Protein AF-A0A6J7LW95-F1 (afdb_monomer_lite)

Organism: NCBI:txid449393

Foldseek 3Di:
DWDADPVRAIEAEDCVVVPEAVVKDFDFAWDADDPRHTYTYHTPDIHDDPRRVVVVVVCVVVPPPDPDPPDDDPVNVVVD

Radius of gyration: 17.68 Å; chains: 1; bounding box: 33×51×27 Å

pLDDT: mean 88.76, std 11.28, range [52.28, 97.75]

Secondary structure (DSSP, 8-state):
-EEE-TT--EEEE--TT----TT-EEEEEEEEE-SSEEEEEEEEEEE--HHHHHHHHHHHHH-------SPPPHHHHTT-

Sequence (80 aa):
MNGRSRDFRLTHFDNTANLARPGDLVTVTVTEGFANHIVAGAPTAVKKTRGGDAHTAWVSEQGDKKILLGIPTLAALKSL

Structure (mmCIF, N/CA/C/O backbone):
data_AF-A0A6J7LW95-F1
#
_entry.id   AF-A0A6J7LW95-F1
#
loop_
_atom_site.group_PDB
_atom_site.id
_atom_site.type_symbol
_atom_site.label_atom_id
_atom_site.label_alt_id
_atom_site.label_comp_id
_atom_site.label_asym_id
_atom_site.label_entity_id
_atom_site.label_seq_id
_atom_site.pdbx_PDB_ins_code
_atom_site.Cartn_x
_atom_site.Cartn_y
_atom_site.Cartn_z
_atom_site.occupancy
_atom_site.B_iso_or_equiv
_atom_site.auth_seq_id
_atom_site.auth_comp_id
_atom_site.auth_asym_id
_atom_site.auth_atom_id
_atom_site.pdbx_PDB_model_num
ATOM 1 N N . MET A 1 1 ? 2.977 6.628 -2.705 1.00 81.25 1 MET A N 1
ATOM 2 C CA . MET A 1 1 ? 2.633 6.207 -1.323 1.00 81.25 1 MET A CA 1
ATOM 3 C C . MET A 1 1 ? 3.707 5.245 -0.831 1.00 81.25 1 MET A C 1
ATOM 5 O O . MET A 1 1 ? 4.382 4.654 -1.667 1.00 81.25 1 MET A O 1
ATOM 9 N N . ASN A 1 2 ? 3.893 5.101 0.484 1.00 89.75 2 ASN A N 1
ATOM 10 C CA . ASN A 1 2 ? 4.916 4.212 1.041 1.00 89.75 2 ASN A CA 1
ATOM 11 C C . ASN A 1 2 ? 4.260 3.014 1.741 1.00 89.75 2 ASN A C 1
ATOM 13 O O . ASN A 1 2 ? 3.243 3.172 2.414 1.00 89.75 2 ASN A O 1
ATOM 17 N N . GLY A 1 3 ? 4.847 1.831 1.590 1.00 91.50 3 GLY A N 1
ATOM 18 C CA . GLY A 1 3 ? 4.463 0.592 2.265 1.00 91.50 3 GLY A CA 1
ATOM 19 C C . GLY A 1 3 ? 5.683 -0.144 2.817 1.00 91.50 3 GLY A C 1
ATOM 20 O O . GLY A 1 3 ? 6.817 0.317 2.676 1.00 91.50 3 GLY A O 1
ATOM 21 N N . ARG A 1 4 ? 5.457 -1.296 3.450 1.00 94.44 4 ARG A N 1
ATOM 22 C CA . ARG A 1 4 ? 6.522 -2.228 3.844 1.00 94.44 4 ARG A CA 1
ATOM 23 C C . ARG A 1 4 ? 6.344 -3.546 3.106 1.00 94.44 4 ARG A C 1
ATOM 25 O O . ARG A 1 4 ? 5.238 -4.084 3.069 1.00 94.44 4 ARG A O 1
ATOM 32 N N . SER A 1 5 ? 7.428 -4.049 2.531 1.00 93.31 5 SER A N 1
ATOM 33 C CA . SER A 1 5 ? 7.482 -5.371 1.909 1.00 93.31 5 SER A CA 1
ATOM 34 C C . SER A 1 5 ? 7.537 -6.484 2.967 1.00 93.31 5 SER A C 1
ATOM 36 O O . SER A 1 5 ? 7.668 -6.226 4.167 1.00 93.31 5 SER A O 1
ATOM 38 N N . ARG A 1 6 ? 7.447 -7.750 2.532 1.00 90.81 6 ARG A N 1
ATOM 39 C CA . ARG A 1 6 ? 7.495 -8.927 3.425 1.00 90.81 6 ARG A CA 1
ATOM 40 C C . ARG A 1 6 ? 8.827 -9.055 4.179 1.00 90.81 6 ARG A C 1
ATOM 42 O O . ARG A 1 6 ? 8.843 -9.563 5.291 1.00 90.81 6 ARG A O 1
ATOM 49 N N . ASP A 1 7 ? 9.915 -8.583 3.587 1.00 92.19 7 ASP A N 1
ATOM 50 C CA . ASP A 1 7 ? 11.257 -8.497 4.174 1.00 92.19 7 ASP A CA 1
ATOM 51 C C . ASP A 1 7 ? 11.507 -7.161 4.904 1.00 92.19 7 ASP A C 1
ATOM 53 O O . ASP A 1 7 ? 12.646 -6.824 5.210 1.00 92.19 7 ASP A O 1
ATOM 57 N N . PHE A 1 8 ? 10.446 -6.402 5.204 1.00 91.56 8 PHE A N 1
ATOM 58 C CA . PHE A 1 8 ? 10.470 -5.149 5.969 1.00 91.56 8 PHE A CA 1
ATOM 59 C C . PHE A 1 8 ? 11.231 -3.976 5.330 1.00 91.56 8 PHE A C 1
ATOM 61 O O . PHE A 1 8 ? 11.499 -2.984 6.013 1.00 91.56 8 PHE A O 1
ATOM 68 N N . ARG A 1 9 ? 11.510 -4.016 4.023 1.00 93.31 9 ARG A N 1
ATOM 69 C CA . ARG A 1 9 ? 12.063 -2.863 3.298 1.00 93.31 9 ARG A CA 1
ATOM 70 C C . ARG A 1 9 ? 10.991 -1.811 3.044 1.00 93.31 9 ARG A C 1
ATOM 72 O O . ARG A 1 9 ? 9.818 -2.123 2.807 1.00 93.31 9 ARG A O 1
ATOM 79 N N . LEU A 1 10 ? 11.399 -0.544 3.076 1.00 96.06 10 LEU A N 1
ATOM 80 C CA . LEU A 1 10 ? 10.520 0.555 2.691 1.00 96.06 10 LEU A CA 1
ATOM 81 C C . LEU A 1 10 ? 10.213 0.439 1.195 1.00 96.06 10 LEU A C 1
ATOM 83 O O . LEU A 1 10 ? 11.117 0.262 0.389 1.00 96.06 10 LEU A O 1
ATOM 87 N N . THR A 1 11 ? 8.943 0.505 0.819 1.00 95.75 11 THR A N 1
ATOM 88 C CA . THR A 1 11 ? 8.503 0.354 -0.572 1.00 95.75 11 THR A CA 1
ATOM 89 C C . THR A 1 11 ? 7.792 1.615 -1.024 1.00 95.75 11 THR A C 1
ATOM 91 O O . THR A 1 11 ? 6.748 1.954 -0.469 1.00 95.75 11 THR A O 1
ATOM 94 N N . HIS A 1 12 ? 8.319 2.286 -2.041 1.00 95.75 12 HIS A N 1
ATOM 95 C CA . HIS A 1 12 ? 7.633 3.382 -2.719 1.00 95.75 12 HIS A CA 1
ATOM 96 C C . HIS A 1 12 ? 6.836 2.810 -3.884 1.00 95.75 12 HIS A C 1
ATOM 98 O O . HIS A 1 12 ? 7.407 2.145 -4.740 1.00 95.75 12 HIS A O 1
ATOM 104 N N . PHE A 1 13 ? 5.529 3.052 -3.918 1.00 95.81 13 PHE A N 1
ATOM 105 C CA . PHE A 1 13 ? 4.684 2.615 -5.026 1.00 95.81 13 PHE A CA 1
ATOM 106 C C . PHE A 1 13 ? 3.695 3.700 -5.439 1.00 95.81 13 PHE A C 1
ATOM 108 O O . PHE A 1 13 ? 3.304 4.562 -4.633 1.00 95.81 13 PHE A O 1
ATOM 115 N N . ASP A 1 14 ? 3.292 3.661 -6.704 1.00 95.50 14 ASP A N 1
ATOM 116 C CA . ASP A 1 14 ? 2.320 4.600 -7.247 1.00 95.50 14 A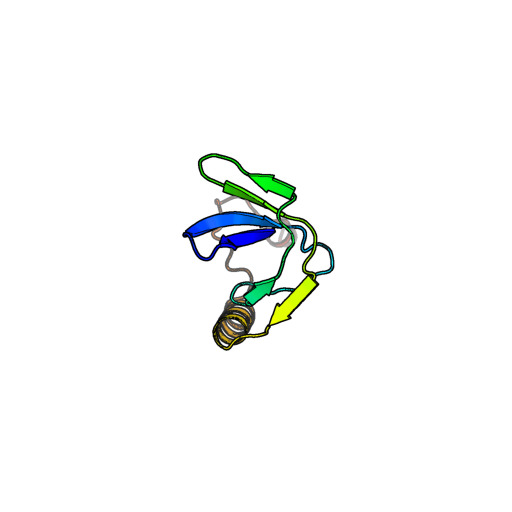SP A CA 1
ATOM 117 C C . ASP A 1 14 ? 0.913 4.246 -6.755 1.00 95.50 14 ASP A C 1
ATOM 119 O O . ASP A 1 14 ? 0.396 3.176 -7.035 1.00 95.50 14 ASP A O 1
ATOM 123 N N . ASN A 1 15 ? 0.276 5.148 -6.016 1.00 95.38 15 ASN A N 1
ATOM 124 C CA . ASN A 1 15 ? -1.121 4.998 -5.606 1.00 95.38 15 ASN A CA 1
ATOM 125 C C . ASN A 1 15 ? -1.948 6.221 -6.018 1.00 95.38 15 ASN A C 1
ATOM 127 O O . ASN A 1 15 ? -2.881 6.604 -5.317 1.00 95.38 15 ASN A O 1
ATOM 131 N N . THR A 1 16 ? -1.595 6.864 -7.130 1.00 94.69 16 THR A N 1
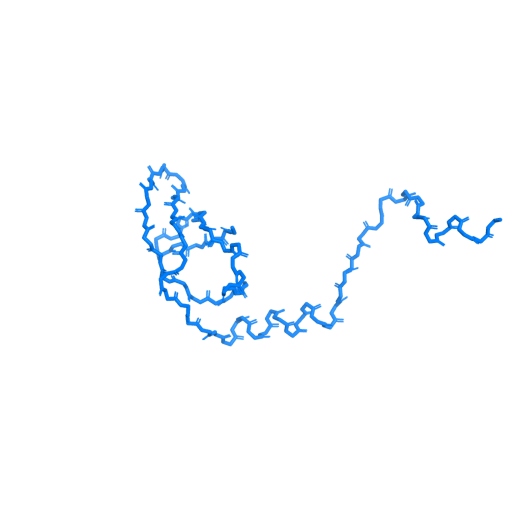ATOM 132 C CA . THR A 1 16 ? -2.272 8.075 -7.621 1.00 94.69 16 THR A CA 1
ATOM 133 C C . THR A 1 16 ? -3.746 7.809 -7.938 1.00 94.69 16 THR A C 1
ATOM 135 O O . THR A 1 16 ? -4.596 8.652 -7.676 1.00 94.69 16 THR A O 1
ATOM 138 N N . ALA A 1 17 ? -4.080 6.594 -8.386 1.00 93.50 17 ALA A N 1
ATOM 139 C CA . ALA A 1 17 ? -5.460 6.142 -8.589 1.00 93.50 17 ALA A CA 1
ATOM 140 C C . ALA A 1 17 ? -6.240 5.866 -7.280 1.00 93.50 17 ALA A C 1
ATOM 142 O O . ALA A 1 17 ? -7.384 5.423 -7.329 1.00 93.50 17 ALA A O 1
ATOM 143 N N . ASN A 1 18 ? -5.629 6.099 -6.111 1.00 92.19 18 ASN A N 1
ATOM 144 C CA . ASN A 1 18 ? -6.226 5.943 -4.783 1.00 92.19 18 ASN A CA 1
ATOM 145 C C . ASN A 1 18 ? -6.879 4.564 -4.538 1.00 92.19 18 ASN A C 1
ATOM 147 O O . ASN A 1 18 ? -7.934 4.446 -3.914 1.00 92.19 18 ASN A O 1
ATOM 151 N N . LEU A 1 19 ? -6.248 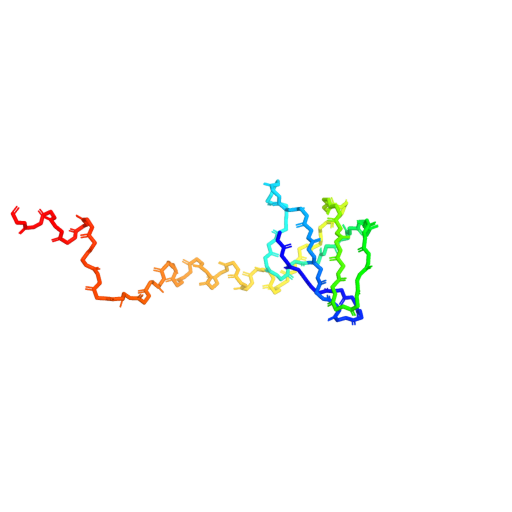3.500 -5.044 1.00 93.38 19 LEU A N 1
ATOM 152 C CA . LEU A 1 19 ? -6.780 2.135 -4.974 1.00 93.38 19 LEU A CA 1
ATOM 153 C C . LEU A 1 19 ? -6.554 1.495 -3.596 1.00 93.38 19 LEU A C 1
ATOM 155 O O . LEU A 1 19 ? -7.393 0.730 -3.106 1.00 93.38 19 LEU A O 1
ATOM 159 N N . ALA A 1 20 ? -5.425 1.801 -2.956 1.00 95.19 20 ALA A N 1
ATOM 160 C CA . ALA A 1 20 ? -5.038 1.271 -1.652 1.00 95.19 20 ALA A CA 1
ATOM 161 C C . ALA A 1 20 ? -5.167 2.322 -0.541 1.00 95.19 20 ALA A C 1
ATOM 163 O O . ALA A 1 20 ? -4.832 3.487 -0.739 1.00 95.19 20 ALA A O 1
ATOM 164 N N . ARG A 1 21 ? -5.609 1.896 0.646 1.00 94.31 21 ARG A N 1
ATOM 165 C CA . ARG A 1 21 ? -5.632 2.709 1.874 1.00 94.31 21 ARG A CA 1
ATOM 166 C C . ARG A 1 21 ? -4.484 2.288 2.797 1.00 94.31 21 ARG A C 1
ATOM 168 O O . ARG A 1 21 ? -4.043 1.137 2.707 1.00 94.31 21 ARG A O 1
ATOM 175 N N . PRO A 1 22 ? -4.022 3.149 3.721 1.00 93.81 22 PRO A N 1
ATOM 176 C CA . PRO A 1 22 ? -3.115 2.714 4.778 1.00 93.81 22 PRO A CA 1
ATOM 177 C C . PRO A 1 22 ? -3.704 1.514 5.529 1.00 93.81 22 PRO A C 1
ATOM 179 O O . PRO A 1 22 ? -4.842 1.571 5.979 1.00 93.81 22 PRO A O 1
ATOM 182 N N . GLY A 1 23 ? -2.946 0.418 5.612 1.00 94.00 23 GLY A N 1
ATOM 183 C CA . GLY A 1 23 ? -3.382 -0.849 6.211 1.00 94.00 23 GLY A CA 1
ATOM 184 C C . GLY A 1 23 ? -3.888 -1.907 5.219 1.00 94.00 23 GLY A C 1
ATOM 185 O O . GLY A 1 23 ? -3.926 -3.085 5.576 1.00 94.00 23 GLY A O 1
ATOM 186 N N . ASP A 1 24 ? -4.226 -1.547 3.977 1.00 96.62 24 ASP A N 1
ATOM 187 C CA . ASP A 1 24 ? -4.545 -2.533 2.934 1.00 96.62 24 ASP A CA 1
ATOM 188 C C . ASP A 1 24 ? -3.274 -3.294 2.488 1.00 96.62 24 ASP A C 1
ATOM 190 O O . ASP A 1 24 ? -2.158 -2.773 2.553 1.00 96.62 24 ASP A O 1
ATOM 194 N N . LEU A 1 25 ? -3.436 -4.533 2.010 1.00 96.12 25 LEU A N 1
ATOM 195 C CA . LEU A 1 25 ? -2.342 -5.309 1.415 1.00 96.12 25 LEU A CA 1
ATOM 196 C C . LEU A 1 25 ? -2.322 -5.100 -0.094 1.00 96.12 25 LEU A C 1
ATOM 198 O O . LEU A 1 25 ? -3.355 -5.192 -0.754 1.00 96.12 25 LEU A O 1
ATOM 202 N N . VAL A 1 26 ? -1.136 -4.863 -0.641 1.00 96.06 26 VAL A N 1
ATOM 203 C CA . VAL A 1 26 ? -0.962 -4.508 -2.047 1.00 96.06 26 VAL A CA 1
ATOM 204 C C . VAL A 1 26 ? 0.031 -5.457 -2.706 1.00 96.06 26 VAL A C 1
ATOM 206 O O . VAL A 1 26 ? 1.086 -5.756 -2.147 1.00 96.06 26 VAL A O 1
ATOM 209 N N . THR A 1 27 ? -0.299 -5.913 -3.911 1.00 96.88 27 THR A N 1
ATOM 210 C CA . THR A 1 27 ? 0.643 -6.572 -4.817 1.00 96.88 27 THR A CA 1
ATOM 211 C C . THR A 1 27 ? 1.091 -5.566 -5.865 1.00 96.88 27 THR A C 1
ATOM 213 O O . THR A 1 27 ? 0.264 -4.917 -6.502 1.00 96.88 27 THR A O 1
ATOM 216 N N . VAL A 1 28 ? 2.404 -5.425 -6.020 1.00 95.88 28 VAL A N 1
ATOM 217 C CA . VAL A 1 28 ? 3.057 -4.501 -6.955 1.00 95.88 28 VAL A CA 1
ATOM 218 C C . VAL A 1 28 ? 4.218 -5.209 -7.638 1.00 95.88 28 VAL A C 1
ATOM 220 O O . VAL A 1 28 ? 4.784 -6.157 -7.091 1.00 95.88 28 VAL A O 1
ATOM 223 N N . THR A 1 29 ? 4.592 -4.713 -8.813 1.00 96.44 29 THR A N 1
ATOM 224 C CA . THR A 1 29 ? 5.825 -5.124 -9.490 1.00 96.44 29 THR A CA 1
ATOM 225 C C . THR A 1 29 ? 6.950 -4.184 -9.079 1.00 96.44 29 THR A C 1
ATOM 227 O O . THR A 1 29 ? 6.817 -2.967 -9.225 1.00 96.44 29 THR A O 1
ATOM 230 N N . VAL A 1 30 ? 8.038 -4.746 -8.551 1.00 95.44 30 VAL A N 1
ATOM 231 C CA . VAL A 1 30 ? 9.244 -3.993 -8.184 1.00 95.44 30 VAL A CA 1
ATOM 232 C C . VAL A 1 30 ? 9.979 -3.592 -9.457 1.00 95.44 30 VAL A C 1
ATOM 234 O O . VAL A 1 30 ? 10.245 -4.442 -10.304 1.00 95.44 30 VAL A O 1
ATOM 237 N N . THR A 1 31 ? 10.296 -2.309 -9.587 1.00 96.75 31 THR A N 1
ATOM 238 C CA . THR A 1 31 ? 11.031 -1.753 -10.729 1.00 96.75 31 THR A CA 1
ATOM 239 C C . THR A 1 31 ? 12.500 -1.544 -10.390 1.00 96.75 31 THR A C 1
ATOM 241 O O . THR A 1 31 ? 13.357 -1.797 -11.228 1.00 96.75 31 THR A O 1
ATOM 244 N N . GLU A 1 32 ? 12.799 -1.131 -9.156 1.00 96.75 32 GLU A N 1
ATOM 245 C CA . GLU A 1 32 ? 14.164 -0.857 -8.699 1.00 96.75 32 GLU A CA 1
ATOM 246 C C . GLU A 1 32 ? 14.356 -1.293 -7.244 1.00 96.75 32 GLU A C 1
ATOM 248 O O . GLU A 1 32 ? 13.438 -1.219 -6.420 1.00 96.75 32 GLU A O 1
ATOM 253 N N . GLY A 1 33 ? 15.570 -1.738 -6.913 1.00 95.69 33 GLY A N 1
ATOM 254 C CA . GLY A 1 33 ? 15.941 -2.156 -5.565 1.00 95.69 33 GLY A CA 1
ATOM 255 C C . GLY A 1 33 ? 17.184 -1.431 -5.061 1.00 95.69 33 GLY A C 1
ATOM 256 O O . GLY A 1 33 ? 18.205 -1.403 -5.741 1.00 95.69 33 GLY A O 1
ATOM 257 N N . PHE A 1 34 ? 17.106 -0.904 -3.841 1.00 95.12 34 PHE A N 1
ATOM 258 C CA . PHE A 1 34 ? 18.198 -0.234 -3.135 1.00 95.12 34 PHE A CA 1
ATOM 259 C C . PHE A 1 34 ? 18.475 -0.927 -1.792 1.00 95.12 34 PHE A C 1
ATOM 261 O O . PHE A 1 34 ? 17.747 -1.827 -1.367 1.00 95.12 34 PHE A O 1
ATOM 268 N N . ALA A 1 35 ? 19.537 -0.506 -1.099 1.00 92.75 35 ALA A N 1
ATOM 269 C CA . ALA A 1 35 ? 19.970 -1.138 0.151 1.00 92.75 35 ALA A CA 1
ATOM 270 C C . ALA A 1 35 ? 18.899 -1.097 1.260 1.00 92.75 35 ALA A C 1
ATOM 272 O O . ALA A 1 35 ? 18.739 -2.059 2.007 1.00 92.75 35 ALA A O 1
ATOM 273 N N . ASN A 1 36 ? 18.159 0.009 1.365 1.00 92.56 36 ASN A N 1
ATOM 274 C CA . ASN A 1 36 ? 17.191 0.267 2.436 1.00 92.56 36 ASN A CA 1
ATOM 275 C C . ASN A 1 36 ? 15.735 0.384 1.956 1.00 92.56 36 ASN A C 1
ATOM 277 O O . ASN A 1 36 ? 14.815 0.382 2.778 1.00 92.56 36 ASN A O 1
ATOM 281 N N . HIS A 1 37 ? 15.510 0.501 0.649 1.00 95.25 37 HIS A N 1
ATOM 282 C CA . HIS A 1 37 ? 14.181 0.670 0.079 1.00 95.25 37 HIS A CA 1
ATOM 283 C C . HIS A 1 37 ? 14.085 0.069 -1.322 1.00 95.25 37 HIS A C 1
ATOM 285 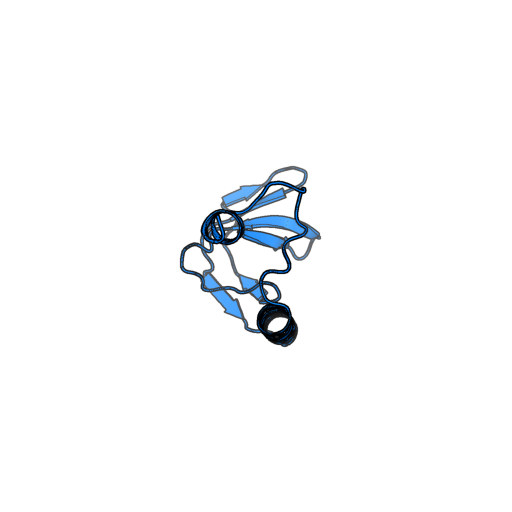O O . HIS A 1 37 ? 15.089 -0.265 -1.946 1.00 95.25 37 HIS A O 1
ATOM 291 N N . ILE A 1 38 ? 12.862 -0.075 -1.811 1.00 96.19 38 ILE A N 1
ATOM 292 C CA . ILE A 1 38 ? 12.555 -0.524 -3.166 1.00 96.19 38 ILE A CA 1
ATOM 293 C C . ILE A 1 38 ? 11.526 0.419 -3.793 1.00 96.19 38 ILE A C 1
ATOM 295 O O . ILE A 1 38 ? 10.711 1.023 -3.085 1.00 96.19 38 ILE A O 1
ATOM 299 N N . VAL A 1 39 ? 11.558 0.535 -5.115 1.00 96.81 39 VAL A N 1
ATOM 300 C CA . VAL A 1 39 ? 10.582 1.287 -5.909 1.00 96.81 39 VAL A CA 1
ATOM 301 C C . VAL A 1 39 ? 9.758 0.293 -6.710 1.00 96.81 39 VAL A C 1
ATOM 303 O O . VAL A 1 39 ? 10.275 -0.692 -7.239 1.00 96.81 39 VAL A O 1
ATOM 306 N N . ALA A 1 40 ? 8.456 0.525 -6.756 1.00 96.19 40 ALA A N 1
ATOM 307 C CA . ALA A 1 40 ? 7.498 -0.327 -7.422 1.00 96.19 40 ALA A CA 1
ATOM 308 C C . ALA A 1 40 ? 6.478 0.508 -8.202 1.00 96.19 40 ALA A C 1
ATOM 310 O O . ALA A 1 40 ? 6.240 1.680 -7.905 1.00 96.19 40 ALA A O 1
ATOM 311 N N . GLY A 1 41 ? 5.866 -0.116 -9.205 1.00 95.69 41 GLY A N 1
ATOM 312 C CA . GLY A 1 41 ? 4.824 0.510 -10.016 1.00 95.69 41 GLY A CA 1
ATOM 313 C C . GLY A 1 41 ? 3.475 0.618 -9.298 1.00 95.69 41 GLY A C 1
ATOM 314 O O . GLY A 1 41 ? 3.369 0.488 -8.077 1.00 95.69 41 GLY A O 1
ATOM 315 N N . ALA A 1 42 ? 2.420 0.828 -10.083 1.00 95.69 42 ALA A N 1
ATOM 316 C CA . ALA A 1 42 ? 1.053 0.834 -9.576 1.00 95.69 42 ALA A CA 1
ATOM 317 C C . ALA A 1 42 ? 0.615 -0.560 -9.054 1.00 95.69 42 ALA A C 1
ATOM 319 O O . ALA A 1 42 ? 1.106 -1.588 -9.534 1.00 95.69 42 ALA A O 1
ATOM 320 N N . PRO A 1 43 ? -0.321 -0.618 -8.084 1.00 96.00 43 PRO A N 1
ATOM 321 C CA . PRO A 1 43 ? -0.942 -1.842 -7.603 1.00 96.00 43 PRO A CA 1
ATOM 322 C C . PRO A 1 43 ? -1.524 -2.685 -8.733 1.00 96.00 43 PRO A C 1
ATOM 324 O O . PRO A 1 43 ? -2.384 -2.218 -9.476 1.00 96.00 43 PRO A O 1
ATOM 327 N N . THR A 1 44 ? -1.125 -3.952 -8.810 1.00 96.44 44 THR A N 1
ATOM 328 C CA . THR A 1 44 ? -1.790 -4.941 -9.672 1.00 96.44 44 THR A CA 1
ATOM 329 C C . THR A 1 44 ? -2.963 -5.603 -8.959 1.00 96.44 44 THR A C 1
ATOM 331 O O . THR A 1 44 ? -3.933 -6.006 -9.594 1.00 96.44 44 THR A O 1
ATOM 334 N N . ALA A 1 45 ? -2.897 -5.690 -7.628 1.00 97.25 45 ALA A N 1
ATOM 335 C CA . ALA A 1 45 ? -3.986 -6.161 -6.789 1.00 97.25 45 ALA A CA 1
ATOM 336 C C . ALA A 1 45 ? -3.980 -5.444 -5.438 1.00 97.25 45 ALA A C 1
ATOM 338 O O . ALA A 1 45 ? -2.924 -5.154 -4.869 1.00 97.25 45 ALA A O 1
ATOM 339 N N . VAL A 1 46 ? -5.175 -5.203 -4.901 1.00 97.00 46 VAL A N 1
ATOM 340 C CA . VAL A 1 46 ? -5.373 -4.626 -3.569 1.00 97.00 46 VAL A CA 1
ATOM 341 C C . VAL A 1 46 ? -6.327 -5.517 -2.788 1.00 97.00 46 VAL A C 1
ATOM 343 O O . VAL A 1 46 ? -7.477 -5.708 -3.177 1.00 97.00 46 VAL A O 1
ATOM 346 N N . LYS A 1 47 ? -5.864 -6.040 -1.655 1.00 97.62 47 LYS A N 1
ATOM 347 C CA . LYS A 1 47 ? -6.685 -6.768 -0.690 1.00 97.62 47 LYS A CA 1
ATOM 348 C C . LYS A 1 47 ? -7.015 -5.844 0.476 1.00 97.62 47 LYS A C 1
ATOM 350 O O . LYS A 1 47 ? -6.135 -5.468 1.253 1.00 97.62 47 LYS A O 1
ATOM 355 N N . LYS A 1 48 ? -8.300 -5.513 0.608 1.00 97.00 48 LYS A N 1
ATOM 356 C CA . LYS A 1 48 ? -8.817 -4.742 1.742 1.00 97.00 48 LYS A CA 1
ATOM 357 C C . LYS A 1 48 ? -8.654 -5.529 3.041 1.00 97.00 48 LYS A C 1
ATOM 359 O O . LYS A 1 48 ? -8.818 -6.753 3.053 1.00 97.00 48 LYS A O 1
ATOM 364 N N . THR A 1 49 ? -8.295 -4.843 4.122 1.00 97.62 49 THR A N 1
ATOM 365 C CA . THR A 1 49 ? -8.088 -5.473 5.433 1.00 97.62 49 THR A CA 1
ATOM 366 C C . THR A 1 49 ? -8.838 -4.747 6.542 1.00 97.62 49 THR A C 1
ATOM 368 O O . THR A 1 49 ? -9.115 -3.553 6.451 1.00 97.62 49 THR A O 1
ATOM 371 N N . ARG A 1 50 ? -9.046 -5.462 7.656 1.00 97.75 50 ARG A N 1
ATOM 372 C CA . ARG A 1 50 ? -9.559 -4.889 8.909 1.00 97.75 50 ARG A CA 1
ATOM 373 C C . ARG A 1 50 ? -8.692 -3.742 9.433 1.00 97.75 50 ARG A C 1
ATOM 375 O O . ARG A 1 50 ? -9.215 -2.830 10.058 1.00 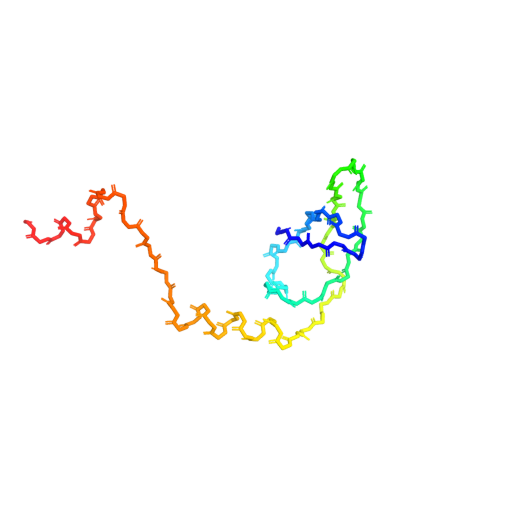97.75 50 ARG A O 1
ATOM 382 N N . GLY A 1 51 ? -7.378 -3.792 9.195 1.00 95.38 51 GLY A N 1
ATOM 383 C CA . GLY A 1 51 ? -6.465 -2.711 9.567 1.00 95.38 51 GLY A CA 1
ATOM 384 C C . GLY A 1 51 ? -6.714 -1.450 8.742 1.00 95.38 51 GLY A C 1
ATOM 385 O O . GLY A 1 51 ? -6.737 -0.356 9.298 1.00 95.38 51 GLY A O 1
ATOM 386 N N . GLY A 1 52 ? -6.980 -1.612 7.442 1.00 95.62 52 GLY A N 1
ATOM 387 C CA . GLY A 1 52 ? -7.402 -0.514 6.574 1.00 95.62 52 GLY A CA 1
ATOM 388 C C . GLY A 1 52 ? -8.727 0.103 7.013 1.00 95.62 52 GLY A C 1
ATOM 389 O O . GLY A 1 52 ? -8.844 1.323 7.080 1.00 95.62 52 GLY A O 1
ATOM 390 N N . ASP A 1 53 ? -9.699 -0.728 7.390 1.00 96.44 53 ASP A N 1
ATOM 391 C CA . ASP A 1 53 ? -10.999 -0.248 7.873 1.00 96.44 53 ASP A CA 1
ATOM 392 C C . ASP A 1 53 ? -10.878 0.489 9.212 1.00 96.44 53 ASP A C 1
ATOM 394 O O . ASP A 1 53 ? -11.434 1.575 9.365 1.00 96.44 53 ASP A O 1
ATOM 398 N N . ALA A 1 54 ? -10.096 -0.049 10.154 1.00 95.75 54 ALA A N 1
ATOM 399 C CA . ALA A 1 54 ? -9.824 0.601 11.434 1.00 95.75 54 ALA A CA 1
ATOM 400 C C . ALA A 1 54 ? -9.124 1.956 11.250 1.00 95.75 54 ALA A C 1
ATOM 402 O O . ALA A 1 54 ? -9.507 2.938 11.883 1.00 95.75 54 ALA A O 1
ATOM 403 N N . HIS A 1 55 ? -8.138 2.036 10.350 1.00 93.19 55 HIS A N 1
ATOM 404 C CA . HIS A 1 55 ? -7.474 3.296 10.028 1.00 93.19 55 HIS A CA 1
ATOM 405 C C . HIS A 1 55 ? -8.445 4.303 9.399 1.00 93.19 55 HIS A C 1
ATOM 407 O O . HIS A 1 55 ? -8.466 5.463 9.797 1.00 93.19 55 HIS A O 1
ATOM 413 N N . THR A 1 56 ? -9.276 3.882 8.440 1.00 93.88 56 THR A N 1
ATOM 414 C CA . THR A 1 56 ? -10.293 4.758 7.838 1.00 93.88 56 THR A CA 1
ATOM 415 C C . THR A 1 56 ? -11.286 5.275 8.877 1.00 93.88 56 THR A C 1
ATOM 417 O O . THR A 1 56 ? -11.567 6.472 8.884 1.00 93.88 56 THR A O 1
ATOM 420 N N . ALA A 1 57 ? -11.781 4.411 9.767 1.00 94.25 57 ALA A N 1
ATOM 421 C CA . ALA A 1 57 ? -12.681 4.811 10.845 1.00 94.25 57 ALA A CA 1
ATOM 422 C C . ALA A 1 57 ? -12.019 5.844 11.770 1.00 94.25 57 ALA A C 1
ATOM 424 O O . ALA A 1 57 ? -12.601 6.892 12.038 1.00 94.25 57 ALA A O 1
ATOM 425 N N . TRP A 1 58 ? -10.769 5.597 12.170 1.00 90.94 58 TRP A N 1
ATOM 426 C CA . TRP A 1 58 ? -10.003 6.512 13.013 1.00 90.94 58 TRP A CA 1
ATOM 427 C C . TRP A 1 58 ? -9.775 7.879 12.352 1.00 90.94 58 TRP A C 1
ATOM 429 O O . TRP A 1 58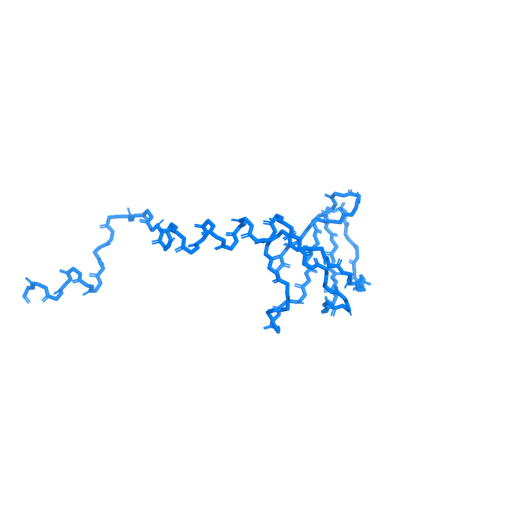 ? -10.024 8.908 12.976 1.00 90.94 58 TRP A O 1
ATOM 439 N N . VAL A 1 59 ? -9.362 7.917 11.079 1.00 90.06 59 VAL A N 1
ATOM 440 C CA . VAL A 1 59 ? -9.182 9.182 10.339 1.00 90.06 59 VAL A CA 1
ATOM 441 C C . VAL A 1 59 ? -10.505 9.940 10.212 1.00 90.06 59 VAL A C 1
ATOM 443 O O . VAL A 1 59 ? -10.528 11.159 10.374 1.00 90.06 59 VAL A O 1
ATOM 446 N N . SER A 1 60 ? -11.608 9.231 9.951 1.00 89.31 60 SER A N 1
ATOM 447 C CA . SER A 1 60 ? -12.937 9.840 9.846 1.00 89.31 60 SER A CA 1
ATOM 448 C C . SER A 1 60 ? -13.422 10.440 11.167 1.00 89.31 60 SER A C 1
ATOM 450 O O . SER A 1 60 ? -14.132 11.439 11.141 1.00 89.31 60 SER A O 1
ATOM 452 N N . GLU A 1 61 ? -13.077 9.833 12.302 1.00 88.44 61 GLU A N 1
ATOM 453 C CA . GLU A 1 61 ? -13.458 10.313 13.634 1.00 88.44 61 GLU A CA 1
ATOM 454 C C . GLU A 1 61 ? -12.597 11.499 14.084 1.00 88.44 61 GLU A C 1
ATOM 456 O O . GLU A 1 61 ? -13.112 12.495 14.588 1.00 88.44 61 GLU A O 1
ATOM 461 N N . GLN A 1 62 ? -11.276 11.402 13.917 1.00 80.44 62 GLN A N 1
ATOM 462 C CA . GLN A 1 62 ? -10.350 12.427 14.401 1.00 80.44 62 GLN A CA 1
ATOM 463 C C . GLN A 1 62 ? -10.366 13.687 13.533 1.00 80.44 62 GLN A C 1
ATOM 465 O O . GLN A 1 62 ? -10.106 14.777 14.047 1.00 80.44 62 GLN A O 1
ATOM 470 N N . GLY A 1 63 ? -10.654 13.547 12.236 1.00 71.19 63 GLY A N 1
ATOM 471 C CA . GLY A 1 63 ? -10.498 14.628 11.272 1.00 71.19 63 GLY A CA 1
ATOM 472 C C . GLY A 1 63 ? -9.056 15.144 11.216 1.00 71.19 63 GLY A C 1
ATOM 473 O O . GLY A 1 63 ? -8.107 14.504 11.674 1.00 71.19 63 GLY A O 1
ATOM 474 N N . ASP A 1 64 ? -8.876 16.330 10.644 1.00 68.62 64 ASP A N 1
ATOM 475 C CA . ASP A 1 64 ? -7.559 16.949 10.509 1.00 68.62 64 ASP A CA 1
ATOM 476 C C . ASP A 1 64 ? -7.172 17.671 11.816 1.00 68.62 64 ASP A C 1
ATOM 478 O O . ASP A 1 64 ? -7.368 18.881 11.970 1.00 68.62 64 ASP A O 1
ATOM 482 N N . LYS A 1 65 ? -6.670 16.919 12.807 1.00 66.38 65 LYS A N 1
ATOM 483 C CA . LYS A 1 65 ? -6.141 17.478 14.065 1.00 66.38 65 LYS A CA 1
ATOM 484 C C . LYS A 1 65 ? -4.806 18.179 13.819 1.00 66.38 65 LYS A C 1
ATOM 486 O O . LYS A 1 65 ? -3.729 17.639 14.068 1.00 66.38 65 LYS A O 1
ATOM 491 N N . LYS A 1 66 ? -4.886 19.417 13.338 1.00 72.06 66 LYS A N 1
ATOM 492 C CA . LYS A 1 66 ? -3.725 20.287 13.136 1.00 72.06 66 LYS A CA 1
ATOM 493 C C . LYS A 1 66 ? -3.174 20.738 14.483 1.00 72.06 66 LYS A C 1
ATOM 495 O O . LYS A 1 66 ? -3.853 21.431 15.237 1.00 72.06 66 LYS A O 1
ATOM 500 N N . ILE A 1 67 ? -1.920 20.395 14.760 1.00 75.50 67 ILE A N 1
ATOM 501 C CA . ILE A 1 67 ? -1.156 21.063 15.813 1.00 75.50 67 ILE A CA 1
ATOM 502 C C . ILE A 1 67 ? -0.784 22.441 15.264 1.00 75.50 67 ILE A C 1
ATOM 504 O O . ILE A 1 67 ? -0.009 22.555 14.314 1.00 75.50 67 ILE A O 1
ATOM 508 N N . LEU A 1 68 ? -1.405 23.488 15.809 1.00 74.81 68 LEU A N 1
ATOM 509 C CA . LEU A 1 68 ? -1.189 24.857 15.352 1.00 74.81 68 LEU A CA 1
ATOM 510 C C . LEU A 1 68 ? 0.214 25.323 15.756 1.00 74.81 68 LEU A C 1
ATOM 512 O O . LEU A 1 68 ? 0.559 25.321 16.933 1.00 74.81 68 LEU A O 1
ATOM 516 N N . LEU A 1 69 ? 0.999 25.796 14.786 1.00 82.88 69 LEU A N 1
ATOM 517 C CA . LEU A 1 69 ? 2.334 26.374 15.006 1.00 82.88 69 LEU A CA 1
ATOM 518 C C . LEU A 1 69 ? 2.285 27.822 15.539 1.00 82.88 69 LEU A C 1
ATOM 520 O O . LEU A 1 69 ? 3.241 28.572 15.384 1.00 82.88 69 LEU A O 1
ATOM 524 N N . GLY A 1 70 ? 1.145 28.258 16.085 1.00 78.56 70 GLY A N 1
ATOM 525 C CA . GLY A 1 70 ? 0.916 29.653 16.483 1.00 78.56 70 GLY A CA 1
ATOM 526 C C . GLY A 1 70 ? 0.767 30.639 15.316 1.00 78.56 70 GLY A C 1
ATOM 527 O O . GLY A 1 70 ? 0.579 31.828 15.548 1.00 78.56 70 GLY A O 1
ATOM 528 N N . ILE A 1 71 ? 0.811 30.165 14.065 1.00 80.88 71 ILE A N 1
ATOM 529 C CA . ILE A 1 71 ? 0.564 30.994 12.882 1.00 80.88 71 ILE A CA 1
ATOM 530 C C . ILE A 1 71 ? -0.953 31.207 12.748 1.00 80.88 71 ILE A C 1
ATOM 532 O O . ILE A 1 71 ? -1.696 30.219 12.693 1.00 80.88 71 ILE A O 1
ATOM 536 N N . PRO A 1 72 ? -1.437 32.462 12.693 1.00 74.31 72 PRO A N 1
ATOM 537 C CA . PRO A 1 72 ? -2.856 32.736 12.522 1.00 74.31 72 PRO A CA 1
ATOM 538 C C . PRO A 1 72 ? -3.351 32.171 11.188 1.00 74.31 72 PRO A C 1
ATOM 540 O O . PRO A 1 72 ? -2.711 32.303 10.146 1.00 74.31 72 PRO A O 1
ATOM 543 N N . THR A 1 73 ? -4.512 31.519 11.222 1.00 75.38 73 THR A N 1
ATOM 544 C CA . THR A 1 73 ? -5.158 31.002 10.013 1.00 75.38 73 THR A CA 1
ATOM 545 C C . THR A 1 73 ? -6.015 32.088 9.368 1.00 75.38 73 THR A C 1
ATOM 547 O O . THR A 1 73 ? -6.515 32.982 10.047 1.00 75.38 73 THR A O 1
ATOM 550 N N . LEU A 1 74 ? -6.268 31.981 8.060 1.00 76.38 74 LEU A N 1
ATOM 551 C CA . LEU A 1 74 ? -7.193 32.885 7.360 1.00 76.38 74 LEU A CA 1
ATOM 552 C C . LEU A 1 74 ? -8.608 32.883 7.971 1.00 76.38 74 LEU A C 1
ATOM 554 O O . LEU A 1 74 ? -9.318 33.879 7.886 1.00 76.38 74 LEU A O 1
ATOM 558 N N . ALA A 1 75 ? -9.008 31.786 8.622 1.00 69.38 75 ALA A N 1
ATOM 559 C CA . ALA A 1 75 ? -10.263 31.712 9.364 1.00 69.38 75 ALA A CA 1
ATOM 560 C C . ALA A 1 75 ? -10.259 32.602 10.623 1.00 69.38 75 ALA A C 1
ATOM 562 O O . ALA A 1 75 ? -11.290 33.178 10.950 1.00 69.38 75 ALA A O 1
ATOM 563 N N . ALA A 1 76 ? -9.107 32.765 11.285 1.00 63.00 76 ALA A N 1
ATOM 564 C CA . ALA A 1 76 ? -8.935 33.661 12.431 1.00 63.00 76 ALA A CA 1
ATOM 565 C C . ALA A 1 76 ? -8.812 35.145 12.028 1.00 63.00 76 ALA A C 1
ATOM 567 O O . ALA A 1 76 ? -9.117 36.021 12.825 1.00 63.00 76 ALA A O 1
ATOM 568 N N . LEU A 1 77 ? -8.398 35.439 10.789 1.00 60.19 77 LEU A N 1
ATOM 569 C CA . LEU A 1 77 ? -8.317 36.809 10.257 1.00 60.19 77 LEU A CA 1
ATOM 570 C C . LEU A 1 77 ? -9.676 37.398 9.849 1.00 60.19 77 LEU A C 1
ATOM 572 O O . LEU A 1 77 ? -9.787 38.609 9.714 1.00 60.19 77 LEU A O 1
ATOM 576 N N . LYS A 1 78 ? -10.714 36.571 9.657 1.00 57.31 78 LYS A N 1
ATOM 577 C CA . LYS A 1 78 ? -12.061 37.033 9.271 1.00 57.31 78 LYS A CA 1
ATOM 578 C C . LYS A 1 78 ? -12.864 37.683 10.405 1.00 57.31 78 LYS A C 1
ATOM 580 O O . LYS A 1 78 ? -13.965 38.155 10.147 1.00 57.31 78 LYS A O 1
ATOM 585 N N . SER A 1 79 ? -12.356 37.679 11.636 1.00 59.22 79 SER A N 1
ATOM 586 C CA . SER A 1 79 ? -13.012 38.299 12.793 1.00 59.22 79 SER A CA 1
ATOM 587 C C . SER A 1 79 ? -12.471 39.696 13.133 1.00 59.22 79 SER A C 1
ATOM 589 O O . SER A 1 79 ? -12.634 40.125 14.274 1.00 59.22 79 SER A O 1
ATOM 591 N N . LEU A 1 80 ? -11.797 40.367 12.191 1.00 52.28 80 LEU A N 1
ATOM 592 C CA . LEU A 1 80 ? -11.239 41.717 12.337 1.00 52.28 80 LEU A CA 1
ATOM 593 C C . LEU A 1 80 ? -11.892 42.689 11.352 1.00 52.28 80 LEU A C 1
ATOM 595 O O . LEU A 1 80 ? -12.024 42.309 10.166 1.00 52.28 80 LEU A O 1
#